Protein AF-A0A645G347-F1 (afdb_monomer_lite)

Foldseek 3Di:
DPPLLVVLLVVADPVCSVLVVVLLVLLCVVPVVCSVVQSVLVVVCPVVADPVLLSVLSVVCVVVVNNGSVSSVVSSVVSVVVVVPPPDPPDPDDPPPDVVVVPDPDDDDDPVVCVPVPDDPDD

pLDDT: mean 81.13, std 12.94, range [43.34, 95.81]

Sequence (123 aa):
MDKLEGQILEGLDSIVTDQWKAYLRKIREHKPRYYRDHLTMLRQLTLELPFPTLEEAMHYCADRELYSINDLKSAAEYIGQQATVVQPPLLEIQPISNPTIVNLNTQKRKLSDYQYLGGDTHE

Structure (mmCIF, N/CA/C/O backbone):
data_AF-A0A645G347-F1
#
_entry.id   AF-A0A645G347-F1
#
loop_
_atom_site.group_PDB
_atom_site.id
_atom_site.type_symbol
_atom_site.label_atom_id
_atom_site.label_alt_id
_atom_site.label_comp_id
_atom_site.label_asym_id
_atom_site.label_entity_id
_atom_site.label_seq_id
_atom_site.pdbx_PDB_ins_code
_atom_site.Cartn_x
_atom_site.Cartn_y
_atom_site.Cartn_z
_atom_site.occupancy
_atom_site.B_iso_or_equiv
_atom_site.auth_seq_id
_atom_site.auth_comp_id
_atom_site.auth_asym_id
_atom_site.auth_atom_id
_atom_site.pdbx_PDB_model_num
ATOM 1 N N . MET A 1 1 ? 18.393 -5.283 -14.667 1.00 53.88 1 MET A N 1
ATOM 2 C CA . MET A 1 1 ? 17.975 -5.328 -13.253 1.00 53.88 1 MET A CA 1
ATOM 3 C C . MET A 1 1 ? 18.392 -4.016 -12.615 1.00 53.88 1 MET A C 1
ATOM 5 O O . MET A 1 1 ? 19.577 -3.696 -12.668 1.00 53.88 1 MET A O 1
ATOM 9 N N . ASP A 1 2 ? 17.445 -3.216 -12.129 1.00 67.50 2 ASP A N 1
ATOM 10 C CA . ASP A 1 2 ? 17.763 -1.977 -11.412 1.00 67.50 2 ASP A CA 1
ATOM 11 C C . ASP A 1 2 ? 18.493 -2.335 -10.111 1.00 67.50 2 ASP A C 1
ATOM 13 O O . ASP A 1 2 ? 17.991 -3.120 -9.313 1.00 67.50 2 ASP A O 1
ATOM 17 N N . LYS A 1 3 ? 19.693 -1.780 -9.887 1.00 75.06 3 LYS A N 1
ATOM 18 C CA . LYS A 1 3 ? 20.516 -2.100 -8.700 1.00 75.06 3 LYS A CA 1
ATOM 19 C C . LYS A 1 3 ? 19.781 -1.837 -7.376 1.00 75.06 3 LYS A C 1
ATOM 21 O O . LYS A 1 3 ? 20.038 -2.516 -6.393 1.00 75.06 3 LYS A O 1
ATOM 26 N N . LEU A 1 4 ? 18.865 -0.866 -7.374 1.00 73.25 4 LEU A N 1
ATOM 27 C CA . LEU A 1 4 ? 18.035 -0.500 -6.223 1.00 73.25 4 LEU A CA 1
ATOM 28 C C . LEU A 1 4 ? 17.008 -1.579 -5.867 1.00 73.25 4 LEU A C 1
ATOM 30 O O . LEU A 1 4 ? 16.784 -1.835 -4.693 1.00 73.25 4 LEU A O 1
ATOM 34 N N . GLU A 1 5 ? 16.412 -2.224 -6.869 1.00 76.56 5 GLU A N 1
ATOM 35 C CA . GLU A 1 5 ? 15.437 -3.297 -6.657 1.00 76.56 5 GLU A CA 1
ATOM 36 C C . GLU A 1 5 ? 16.103 -4.499 -5.978 1.00 76.56 5 GLU A C 1
ATOM 38 O O . GLU A 1 5 ? 15.573 -5.028 -5.009 1.00 76.56 5 GLU A O 1
ATOM 43 N N . GLY A 1 6 ? 17.317 -4.856 -6.415 1.00 73.94 6 GLY A N 1
ATOM 44 C CA . GLY A 1 6 ? 18.107 -5.917 -5.785 1.00 73.94 6 GLY A CA 1
ATOM 45 C C . GLY A 1 6 ? 18.429 -5.634 -4.316 1.00 73.94 6 GLY A C 1
ATOM 46 O O . GLY A 1 6 ? 18.236 -6.506 -3.482 1.00 73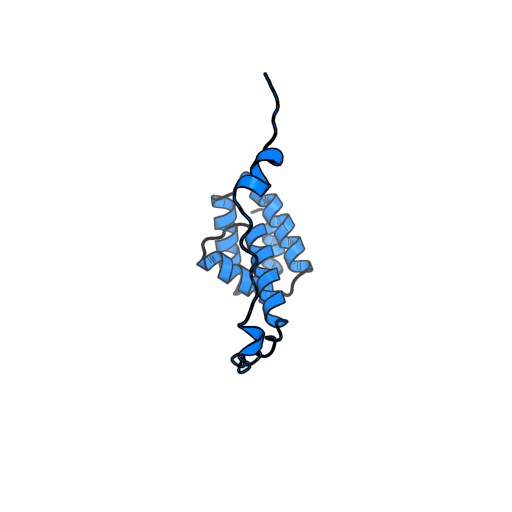.94 6 GLY A O 1
ATOM 47 N N . GLN A 1 7 ? 18.828 -4.403 -3.982 1.00 75.94 7 GLN A N 1
ATOM 48 C CA . GLN A 1 7 ? 19.137 -4.014 -2.597 1.00 75.94 7 GLN A CA 1
ATOM 49 C C . GLN A 1 7 ? 17.917 -4.064 -1.673 1.00 75.94 7 GLN A C 1
ATOM 51 O O . GLN A 1 7 ? 18.043 -4.429 -0.508 1.00 75.94 7 GLN A O 1
ATOM 56 N N . ILE A 1 8 ? 16.741 -3.683 -2.179 1.00 77.44 8 ILE A N 1
ATOM 57 C CA . ILE A 1 8 ? 15.495 -3.746 -1.406 1.00 77.44 8 ILE A CA 1
ATOM 58 C C . ILE A 1 8 ? 15.097 -5.210 -1.194 1.00 77.44 8 ILE A C 1
ATOM 60 O O . ILE A 1 8 ? 14.760 -5.593 -0.081 1.00 77.44 8 ILE A O 1
ATOM 64 N N . LEU A 1 9 ? 15.187 -6.035 -2.241 1.00 76.69 9 LEU A N 1
ATOM 65 C CA . LEU A 1 9 ? 14.844 -7.456 -2.182 1.00 76.69 9 LEU A CA 1
ATOM 66 C C . LEU A 1 9 ? 15.808 -8.283 -1.324 1.00 76.69 9 LEU A C 1
ATOM 68 O O . LEU A 1 9 ? 15.354 -9.223 -0.688 1.00 76.69 9 LEU A O 1
ATOM 72 N N . GLU A 1 10 ? 17.097 -7.939 -1.262 1.00 75.31 10 GLU A N 1
ATOM 73 C CA . GLU A 1 10 ? 18.064 -8.569 -0.344 1.00 75.31 10 GLU A CA 1
ATOM 74 C C . GLU A 1 10 ? 17.766 -8.265 1.131 1.00 75.31 10 GLU A C 1
ATOM 76 O O . GLU A 1 10 ? 18.106 -9.060 2.003 1.00 75.31 10 GLU A O 1
ATOM 81 N N . GLY A 1 11 ? 17.125 -7.127 1.417 1.00 69.31 11 GLY A N 1
ATOM 82 C CA . GLY A 1 11 ? 16.668 -6.780 2.763 1.00 69.31 11 GLY A CA 1
ATOM 83 C C . GLY A 1 11 ? 15.365 -7.469 3.181 1.00 69.31 11 GLY A C 1
ATOM 84 O O . GLY A 1 11 ? 15.001 -7.395 4.352 1.00 69.31 11 GLY A O 1
ATOM 85 N N . LEU A 1 12 ? 14.657 -8.117 2.249 1.00 67.44 12 LEU A N 1
ATOM 86 C CA . LEU A 1 12 ? 13.384 -8.800 2.485 1.00 67.44 12 LEU A CA 1
ATOM 87 C C . LEU A 1 12 ? 13.636 -10.321 2.544 1.00 67.44 12 LEU A C 1
ATOM 89 O O . LEU A 1 12 ? 14.331 -10.867 1.690 1.00 67.44 12 LEU A O 1
ATOM 93 N N . ASP A 1 13 ? 13.078 -11.011 3.542 1.00 67.12 13 ASP A N 1
ATOM 94 C CA . ASP A 1 13 ? 13.328 -12.443 3.774 1.00 67.12 13 ASP A CA 1
ATOM 95 C C . ASP A 1 13 ? 12.963 -13.322 2.552 1.00 67.12 13 ASP A C 1
ATOM 97 O O . ASP A 1 13 ? 12.025 -13.017 1.806 1.00 67.12 13 ASP A O 1
ATOM 101 N N . SER A 1 14 ? 13.706 -14.417 2.341 1.00 58.72 14 SER A N 1
ATOM 102 C CA . SER A 1 14 ? 13.808 -15.132 1.048 1.00 58.72 14 SER A CA 1
ATOM 103 C C . SER A 1 14 ? 12.488 -15.690 0.489 1.00 58.72 14 SER A C 1
ATOM 105 O O . SER A 1 14 ? 12.340 -15.843 -0.724 1.00 58.72 14 SER A O 1
ATOM 107 N N . ILE A 1 15 ? 11.521 -15.987 1.363 1.00 59.47 15 ILE A N 1
ATOM 108 C CA . ILE A 1 15 ? 10.209 -16.549 1.000 1.00 59.47 15 ILE A CA 1
ATOM 109 C C . ILE A 1 15 ? 9.263 -15.446 0.502 1.00 59.47 15 ILE A C 1
ATOM 111 O O . ILE A 1 15 ? 8.492 -15.653 -0.436 1.00 59.47 15 ILE A O 1
ATOM 115 N N . VAL A 1 16 ? 9.356 -14.250 1.082 1.00 69.56 16 VAL A N 1
ATOM 116 C CA . VAL A 1 16 ? 8.498 -13.101 0.746 1.00 69.56 16 VAL A CA 1
ATOM 117 C C . VAL A 1 16 ? 9.015 -12.392 -0.512 1.00 69.56 16 VAL A C 1
ATOM 119 O O . VAL A 1 16 ? 8.277 -11.687 -1.206 1.00 69.56 16 VAL A O 1
ATOM 122 N N . THR A 1 17 ? 10.282 -12.620 -0.870 1.00 78.1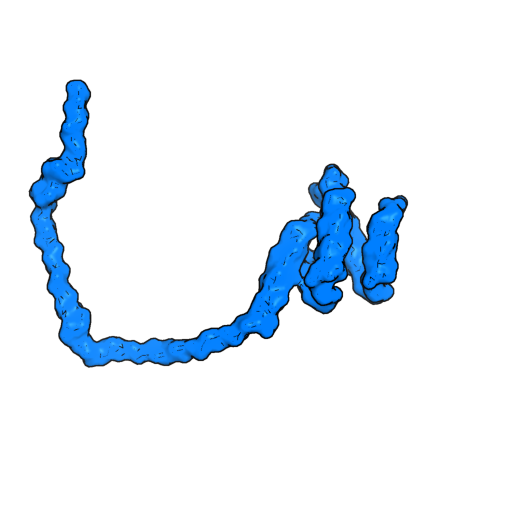9 17 THR A N 1
ATOM 123 C CA . THR A 1 17 ? 10.944 -11.983 -2.012 1.00 78.19 17 THR A CA 1
ATOM 124 C C . THR A 1 17 ? 10.202 -12.205 -3.335 1.00 78.19 17 THR A C 1
ATOM 126 O O . THR A 1 17 ? 10.158 -11.300 -4.169 1.00 78.19 17 THR A O 1
ATOM 129 N N . ASP A 1 18 ? 9.597 -13.373 -3.558 1.00 85.12 18 ASP A N 1
ATOM 130 C CA . ASP A 1 18 ? 8.923 -13.666 -4.830 1.00 85.12 18 ASP A CA 1
ATOM 131 C C . ASP A 1 18 ? 7.578 -12.948 -4.978 1.00 85.12 18 ASP A C 1
ATOM 133 O O . ASP A 1 18 ? 7.241 -12.483 -6.073 1.00 85.12 18 ASP A O 1
ATOM 137 N N . GLN A 1 19 ? 6.849 -12.764 -3.878 1.00 88.88 19 GLN A N 1
ATOM 138 C CA . GLN A 1 19 ? 5.622 -11.969 -3.868 1.00 88.88 19 GLN A CA 1
ATOM 139 C C . GLN A 1 19 ? 5.936 -10.485 -4.075 1.00 88.88 19 GLN A C 1
ATOM 141 O O . GLN A 1 19 ? 5.315 -9.837 -4.920 1.00 88.88 19 GLN A O 1
ATOM 146 N N . TRP A 1 20 ? 6.980 -9.971 -3.416 1.00 89.75 20 TRP A N 1
ATOM 147 C CA . TRP A 1 20 ? 7.466 -8.607 -3.633 1.00 89.75 20 TRP A CA 1
ATOM 148 C C . TRP A 1 20 ? 7.922 -8.367 -5.072 1.00 89.75 20 TRP A C 1
ATOM 150 O O . TRP A 1 20 ? 7.546 -7.360 -5.669 1.00 89.75 20 TRP A O 1
ATOM 160 N N . LYS A 1 21 ? 8.666 -9.301 -5.678 1.00 91.00 21 LYS A N 1
ATOM 161 C CA . LYS A 1 21 ? 9.029 -9.222 -7.106 1.00 91.00 21 LYS A CA 1
ATOM 162 C C . LYS A 1 21 ? 7.791 -9.179 -7.998 1.00 91.00 21 LYS A C 1
ATOM 164 O O . LYS A 1 21 ? 7.744 -8.401 -8.951 1.00 91.00 21 LYS A O 1
ATOM 169 N N . ALA A 1 22 ? 6.789 -10.015 -7.718 1.00 92.12 22 ALA A N 1
ATOM 170 C CA . ALA A 1 22 ? 5.554 -10.031 -8.494 1.00 92.12 22 ALA A CA 1
ATOM 171 C C . ALA A 1 22 ? 4.789 -8.705 -8.369 1.00 92.12 22 ALA A C 1
ATOM 173 O O . ALA A 1 22 ? 4.350 -8.166 -9.389 1.00 92.12 22 ALA A O 1
ATOM 174 N N . TYR A 1 23 ? 4.702 -8.157 -7.158 1.00 93.12 23 TYR A N 1
ATOM 175 C CA . TYR A 1 23 ? 4.079 -6.869 -6.876 1.00 93.12 23 TYR A CA 1
ATOM 176 C C . TYR A 1 23 ? 4.819 -5.713 -7.566 1.00 93.12 23 TYR A C 1
ATOM 178 O O . TYR A 1 23 ? 4.216 -4.941 -8.311 1.00 93.12 23 TYR A O 1
ATOM 186 N N . LEU A 1 24 ? 6.146 -5.638 -7.432 1.00 92.50 24 LEU A N 1
ATOM 187 C CA . LEU A 1 24 ? 6.972 -4.618 -8.088 1.00 92.50 24 LEU A CA 1
ATOM 188 C C . LEU A 1 24 ? 6.887 -4.689 -9.616 1.00 92.50 24 LEU A C 1
ATOM 190 O O . LEU A 1 24 ? 6.787 -3.655 -10.281 1.00 92.50 24 LEU A O 1
ATOM 194 N N . ARG A 1 25 ? 6.838 -5.895 -10.189 1.00 93.62 25 ARG A N 1
ATOM 195 C CA . ARG A 1 25 ? 6.588 -6.085 -11.623 1.00 93.62 25 ARG A CA 1
ATOM 196 C C . ARG A 1 25 ? 5.240 -5.493 -12.042 1.00 93.62 25 ARG A C 1
ATOM 198 O O . ARG A 1 25 ? 5.194 -4.802 -13.057 1.00 93.62 25 ARG A O 1
ATOM 205 N N . LYS A 1 26 ? 4.177 -5.678 -11.253 1.00 95.12 26 LYS A N 1
ATOM 206 C CA . LYS A 1 26 ? 2.873 -5.051 -11.522 1.00 95.12 26 LYS A CA 1
ATOM 207 C C . LYS A 1 26 ? 2.937 -3.527 -11.458 1.00 95.12 26 LYS A C 1
ATOM 209 O O . LYS A 1 26 ? 2.426 -2.863 -12.357 1.00 95.12 26 LYS A O 1
ATOM 214 N N . ILE A 1 27 ? 3.650 -2.954 -10.488 1.00 93.31 27 ILE A N 1
ATOM 215 C CA . ILE A 1 27 ? 3.875 -1.497 -10.445 1.00 93.31 27 ILE A CA 1
ATOM 216 C C . ILE A 1 27 ? 4.609 -1.025 -11.705 1.00 93.31 27 ILE A C 1
ATOM 218 O O . ILE A 1 27 ? 4.237 -0.011 -12.296 1.00 93.31 27 ILE A O 1
ATOM 222 N N . ARG A 1 28 ? 5.632 -1.761 -12.149 1.00 93.94 28 ARG A N 1
ATOM 223 C CA . ARG A 1 28 ? 6.391 -1.433 -13.361 1.00 93.94 28 ARG A CA 1
ATOM 224 C C . ARG A 1 28 ? 5.530 -1.490 -14.624 1.00 93.94 28 ARG A C 1
ATOM 226 O O . ARG A 1 28 ? 5.709 -0.645 -15.496 1.00 93.94 28 ARG A O 1
ATOM 233 N N . GLU A 1 29 ? 4.616 -2.453 -14.716 1.00 93.81 29 GLU A N 1
ATOM 234 C CA . GLU A 1 29 ? 3.654 -2.579 -15.819 1.00 93.81 29 GLU A CA 1
ATOM 235 C C . GLU A 1 29 ? 2.655 -1.409 -15.833 1.00 93.81 29 GLU A C 1
ATOM 237 O O . GLU A 1 29 ? 2.448 -0.791 -16.876 1.00 93.81 29 GLU A O 1
ATOM 242 N N . HIS A 1 30 ? 2.079 -1.055 -14.679 1.00 92.00 30 HIS A N 1
ATOM 243 C CA . HIS A 1 30 ? 1.050 -0.011 -14.579 1.00 92.00 30 HIS A CA 1
ATOM 244 C C . HIS A 1 30 ? 1.612 1.419 -14.622 1.00 92.00 30 HIS A C 1
ATOM 246 O O . HIS A 1 30 ? 0.987 2.325 -15.177 1.00 92.00 30 HIS A O 1
ATOM 252 N N . LYS A 1 31 ? 2.771 1.658 -13.997 1.00 89.44 31 LYS A N 1
ATOM 253 C CA . LYS A 1 31 ? 3.365 2.992 -13.802 1.00 89.44 31 LYS A CA 1
ATOM 254 C C . LYS A 1 31 ? 4.868 2.997 -14.135 1.00 89.44 31 LYS A C 1
ATOM 256 O O . LYS A 1 31 ? 5.682 3.405 -13.302 1.00 89.44 31 LYS A O 1
ATOM 261 N N . PRO A 1 32 ? 5.275 2.631 -15.368 1.00 90.56 32 PRO A N 1
ATOM 262 C CA . PRO A 1 32 ? 6.688 2.482 -15.734 1.00 90.56 32 PRO A CA 1
ATOM 263 C C . PRO A 1 32 ? 7.491 3.774 -15.556 1.00 90.56 32 PRO A C 1
ATOM 265 O O . PRO A 1 32 ? 8.630 3.740 -15.093 1.00 90.56 32 PRO A O 1
ATOM 268 N N . ARG A 1 33 ? 6.883 4.928 -15.873 1.00 92.50 33 ARG A N 1
ATOM 269 C CA . ARG A 1 33 ? 7.518 6.250 -15.748 1.00 92.50 33 ARG A CA 1
ATOM 270 C C . ARG A 1 33 ? 7.928 6.576 -14.309 1.00 92.50 33 ARG A C 1
ATOM 272 O O . ARG A 1 33 ? 8.948 7.224 -14.116 1.00 92.50 33 ARG A O 1
ATOM 279 N N . TYR A 1 34 ? 7.149 6.125 -13.329 1.00 91.94 34 TYR A N 1
ATOM 280 C CA . TYR A 1 34 ? 7.330 6.452 -11.913 1.00 91.94 34 TYR A CA 1
ATOM 281 C C . TYR A 1 34 ? 7.979 5.313 -11.123 1.00 91.94 34 TYR A C 1
ATOM 283 O O . TYR A 1 34 ? 8.127 5.408 -9.910 1.00 91.94 34 TYR A O 1
ATOM 291 N N . TYR A 1 35 ?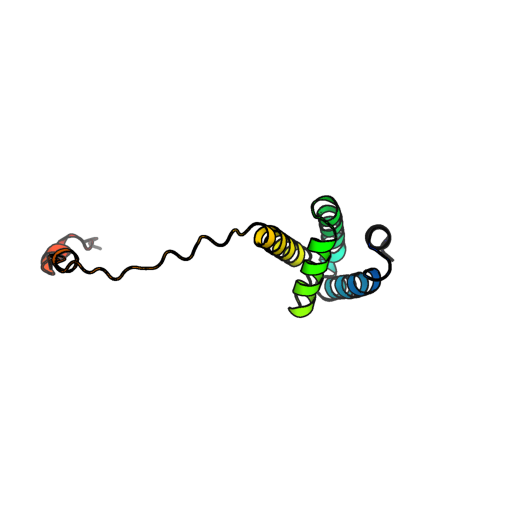 8.384 4.225 -11.786 1.00 92.19 35 TYR A N 1
ATOM 292 C CA . TYR A 1 35 ? 8.876 3.024 -11.110 1.00 92.19 35 TYR A CA 1
ATOM 293 C C . TYR A 1 35 ? 10.083 3.302 -10.198 1.00 92.19 35 TYR A C 1
ATOM 295 O O . TYR A 1 35 ? 10.140 2.806 -9.078 1.00 92.19 35 TYR A O 1
ATOM 303 N N . ARG A 1 36 ? 11.021 4.159 -10.624 1.00 90.19 36 ARG A N 1
ATOM 304 C CA . ARG A 1 36 ? 12.185 4.538 -9.798 1.00 90.19 36 ARG A CA 1
ATOM 305 C C . ARG A 1 36 ? 11.802 5.355 -8.562 1.00 90.19 36 ARG A C 1
ATOM 307 O O . ARG A 1 36 ? 12.403 5.164 -7.505 1.00 90.19 36 ARG A O 1
ATOM 314 N N . ASP A 1 37 ? 10.803 6.223 -8.685 1.00 91.88 37 ASP A N 1
ATOM 315 C CA . ASP A 1 37 ? 10.293 7.015 -7.563 1.00 91.88 37 ASP A CA 1
ATOM 316 C C . ASP A 1 37 ? 9.582 6.094 -6.570 1.00 91.88 37 ASP A C 1
ATOM 318 O O . ASP A 1 37 ? 9.855 6.145 -5.374 1.00 91.88 37 ASP A O 1
ATOM 322 N N . HIS A 1 38 ? 8.778 5.157 -7.079 1.00 91.94 38 HIS A N 1
ATOM 323 C CA . HIS A 1 38 ? 8.164 4.097 -6.285 1.00 91.94 38 HIS A CA 1
ATOM 324 C C . HIS A 1 38 ? 9.212 3.260 -5.530 1.00 91.94 38 HIS A C 1
ATOM 326 O O . HIS A 1 38 ? 9.060 3.053 -4.330 1.00 91.94 38 HIS A O 1
ATOM 332 N N . LEU A 1 39 ? 10.314 2.846 -6.166 1.00 91.31 39 LEU A N 1
ATOM 333 C CA . LEU A 1 39 ? 11.400 2.136 -5.468 1.00 91.31 39 LEU A CA 1
ATOM 334 C C . LEU A 1 39 ? 12.052 2.992 -4.370 1.00 91.31 39 LEU A C 1
ATOM 336 O O . LEU A 1 39 ? 12.379 2.483 -3.299 1.00 91.31 39 LEU A O 1
ATOM 340 N N . THR A 1 40 ? 12.224 4.292 -4.616 1.00 91.81 40 THR A N 1
ATOM 341 C CA . THR A 1 40 ? 12.775 5.224 -3.619 1.00 91.81 40 THR A CA 1
ATOM 342 C C . THR A 1 40 ? 11.847 5.357 -2.414 1.00 91.81 40 THR A C 1
ATOM 344 O O . THR A 1 40 ? 12.307 5.277 -1.277 1.00 91.81 40 THR A O 1
ATOM 347 N N . MET A 1 41 ? 10.543 5.489 -2.657 1.00 92.69 41 MET A N 1
ATOM 348 C CA . MET A 1 41 ? 9.525 5.531 -1.606 1.00 92.69 41 MET A CA 1
ATOM 349 C C . MET A 1 41 ? 9.455 4.213 -0.832 1.00 92.69 41 MET A C 1
ATOM 351 O O . MET A 1 41 ? 9.389 4.228 0.392 1.00 92.69 41 MET A O 1
ATOM 355 N N . LEU A 1 42 ? 9.528 3.070 -1.520 1.00 91.75 42 LEU A N 1
ATOM 356 C CA . LEU A 1 42 ? 9.504 1.759 -0.872 1.00 91.75 42 LEU A CA 1
ATOM 357 C C . LEU A 1 42 ? 10.701 1.588 0.064 1.00 91.75 42 LEU A C 1
ATOM 359 O O . LEU A 1 42 ? 10.539 1.137 1.193 1.00 91.75 42 LEU A O 1
ATOM 363 N N . ARG A 1 43 ? 11.890 2.020 -0.366 1.00 90.62 43 ARG A N 1
ATOM 364 C CA . ARG A 1 43 ? 13.081 2.017 0.488 1.00 90.62 43 ARG A CA 1
ATOM 365 C C . ARG A 1 43 ? 12.886 2.858 1.751 1.00 90.62 43 ARG A C 1
ATOM 367 O O . ARG A 1 43 ? 13.333 2.452 2.818 1.00 90.62 43 ARG A O 1
ATOM 374 N N . GLN A 1 44 ? 12.240 4.017 1.650 1.00 91.50 44 GLN A N 1
ATOM 375 C CA . GLN A 1 44 ? 11.927 4.828 2.829 1.00 91.50 44 GLN A CA 1
ATOM 376 C C . GLN A 1 44 ? 10.946 4.098 3.755 1.00 91.50 44 GLN A C 1
ATOM 378 O O . GLN A 1 44 ? 11.212 3.988 4.947 1.00 91.50 44 GLN A O 1
ATOM 383 N N . LEU A 1 45 ? 9.891 3.492 3.204 1.00 90.94 45 LEU A N 1
ATOM 384 C CA . LEU A 1 45 ? 8.917 2.726 3.989 1.00 90.94 45 LEU A CA 1
ATOM 385 C C . LEU A 1 45 ? 9.548 1.558 4.749 1.00 90.94 45 LEU A C 1
ATOM 387 O O . LEU A 1 45 ? 9.207 1.344 5.907 1.00 90.94 45 LEU A O 1
ATOM 391 N N . THR A 1 46 ? 10.504 0.845 4.144 1.00 89.81 46 THR A N 1
ATOM 392 C CA . THR A 1 46 ? 11.221 -0.251 4.826 1.00 89.81 46 THR A CA 1
ATOM 393 C C . THR A 1 46 ? 12.073 0.212 6.012 1.00 89.81 46 THR A C 1
ATOM 395 O O . THR A 1 46 ? 12.449 -0.610 6.840 1.00 89.81 46 THR A O 1
ATOM 398 N N . LEU A 1 47 ? 12.397 1.508 6.098 1.00 89.50 47 LEU A N 1
ATOM 399 C CA . LEU A 1 47 ? 13.118 2.095 7.233 1.00 89.50 47 LEU A CA 1
ATOM 400 C C . LEU A 1 47 ? 12.167 2.642 8.307 1.00 89.50 47 LEU A C 1
ATOM 402 O O . LEU A 1 47 ? 12.538 2.697 9.475 1.00 89.50 47 LEU A O 1
ATOM 406 N N . GLU A 1 48 ? 10.971 3.076 7.908 1.00 89.94 48 GLU A N 1
ATOM 407 C CA . GLU A 1 48 ? 9.985 3.710 8.790 1.00 89.94 48 GLU A CA 1
ATOM 408 C C . GLU A 1 48 ? 9.070 2.698 9.489 1.00 89.94 48 GLU A C 1
ATOM 410 O O . GLU A 1 48 ? 8.647 2.932 10.621 1.00 89.94 48 GLU A O 1
ATOM 415 N N . LEU A 1 49 ? 8.748 1.587 8.823 1.00 88.12 49 LEU A N 1
ATOM 416 C CA . LEU A 1 49 ? 7.730 0.640 9.270 1.00 88.12 49 LEU A CA 1
ATOM 417 C C . LEU A 1 49 ? 8.317 -0.751 9.523 1.00 88.12 49 LEU A C 1
ATOM 419 O O . LEU A 1 49 ? 9.222 -1.188 8.807 1.00 88.12 49 LEU A O 1
ATOM 423 N N . PRO A 1 50 ? 7.785 -1.489 10.513 1.00 88.50 50 PRO A N 1
ATOM 424 C CA . PRO A 1 50 ? 8.188 -2.865 10.738 1.00 88.50 50 PRO A CA 1
ATOM 425 C C . PRO A 1 50 ? 7.768 -3.741 9.550 1.00 88.50 50 PRO A C 1
ATOM 427 O O . PRO A 1 50 ? 6.651 -3.639 9.038 1.00 88.50 50 PRO A O 1
ATOM 430 N N . PHE A 1 51 ? 8.663 -4.649 9.157 1.00 86.50 51 PHE A N 1
ATOM 431 C CA . PHE A 1 51 ? 8.457 -5.607 8.068 1.00 86.50 51 PHE A CA 1
ATOM 432 C C . PHE A 1 51 ? 7.086 -6.317 8.079 1.00 86.50 51 PHE A C 1
ATOM 434 O O . PHE A 1 51 ? 6.440 -6.295 7.034 1.00 86.50 51 PHE A O 1
ATOM 441 N N . PRO A 1 52 ? 6.585 -6.885 9.200 1.00 88.56 52 PRO A N 1
ATOM 442 C CA . PRO A 1 52 ? 5.300 -7.594 9.192 1.00 88.56 52 PRO A CA 1
ATOM 443 C C . PRO A 1 52 ? 4.116 -6.703 8.790 1.00 88.56 52 PRO A C 1
ATOM 445 O O . PRO A 1 52 ? 3.246 -7.136 8.044 1.00 88.56 52 PRO A O 1
ATOM 448 N N . THR A 1 53 ? 4.101 -5.435 9.212 1.00 90.31 53 THR A N 1
ATOM 449 C CA . THR A 1 53 ? 3.058 -4.479 8.804 1.00 90.31 53 THR A CA 1
ATOM 450 C C . THR A 1 53 ? 3.146 -4.166 7.313 1.00 90.31 53 THR A C 1
ATOM 452 O O . THR A 1 53 ? 2.125 -4.013 6.647 1.00 90.31 53 THR A O 1
ATOM 455 N N . LEU A 1 54 ? 4.363 -4.078 6.772 1.00 91.75 54 LEU A N 1
ATOM 456 C CA . LEU A 1 54 ? 4.583 -3.810 5.354 1.00 91.75 54 LEU A CA 1
ATOM 457 C C . LEU A 1 54 ? 4.195 -5.010 4.475 1.00 91.75 54 LEU A C 1
ATOM 459 O O . LEU A 1 54 ? 3.649 -4.822 3.389 1.00 91.75 54 LEU A O 1
ATOM 463 N N . GLU A 1 55 ? 4.458 -6.228 4.943 1.00 91.56 55 GLU A N 1
ATOM 464 C CA . GLU A 1 55 ? 4.049 -7.475 4.291 1.00 91.56 55 GLU A CA 1
ATOM 465 C C . GLU A 1 55 ? 2.522 -7.613 4.260 1.00 91.56 55 GLU A C 1
ATOM 467 O O . GLU A 1 55 ? 1.945 -7.819 3.192 1.00 91.56 55 GLU A O 1
ATOM 472 N N . GLU A 1 56 ? 1.852 -7.403 5.396 1.00 92.62 56 GLU A N 1
ATOM 473 C CA . GLU A 1 56 ? 0.387 -7.420 5.473 1.00 92.62 56 GLU A CA 1
ATOM 474 C C . GLU A 1 56 ? -0.237 -6.349 4.563 1.00 92.62 56 GLU A C 1
ATOM 476 O O . GLU A 1 56 ? -1.190 -6.619 3.828 1.00 92.62 56 GLU A O 1
ATOM 481 N N . ALA A 1 57 ? 0.348 -5.148 4.533 1.00 94.31 57 ALA A N 1
ATOM 482 C CA . ALA A 1 57 ? -0.076 -4.083 3.629 1.00 94.31 57 ALA A CA 1
ATOM 483 C C . ALA A 1 57 ? 0.109 -4.458 2.153 1.00 94.31 57 ALA A C 1
ATOM 485 O O . ALA A 1 57 ? -0.756 -4.160 1.330 1.00 94.31 57 ALA A O 1
ATOM 486 N N . MET A 1 58 ? 1.213 -5.124 1.806 1.00 94.88 58 MET A N 1
ATOM 487 C CA . MET A 1 58 ? 1.478 -5.579 0.440 1.00 94.88 58 MET A CA 1
ATOM 488 C C . MET A 1 58 ? 0.446 -6.613 -0.003 1.00 94.88 58 MET A C 1
ATOM 490 O O . MET A 1 58 ? -0.096 -6.482 -1.101 1.00 94.88 58 MET A O 1
ATOM 494 N N . HIS A 1 59 ? 0.101 -7.565 0.865 1.00 94.12 59 HIS A N 1
ATOM 495 C CA . HIS A 1 59 ? -0.979 -8.517 0.611 1.00 94.12 59 HIS A CA 1
ATOM 496 C C . HIS A 1 59 ? -2.328 -7.828 0.419 1.00 94.12 59 HIS A C 1
ATOM 498 O O . HIS A 1 59 ? -2.996 -8.055 -0.589 1.00 94.12 59 HIS A O 1
ATOM 504 N N . TYR A 1 60 ? -2.684 -6.914 1.322 1.00 94.94 60 TYR A N 1
ATOM 505 C CA . TYR A 1 60 ? -3.917 -6.136 1.224 1.00 94.94 60 TYR A CA 1
ATOM 506 C C . TYR A 1 60 ? -4.013 -5.354 -0.095 1.00 94.94 60 TYR A C 1
ATOM 508 O O . TYR A 1 60 ? -5.072 -5.298 -0.728 1.00 94.94 60 TYR A O 1
ATOM 516 N N . CYS A 1 61 ? -2.904 -4.752 -0.530 1.00 95.81 61 CYS A N 1
ATOM 517 C CA . CYS A 1 61 ? -2.828 -4.051 -1.805 1.00 95.81 61 CYS A CA 1
ATOM 518 C C . CYS A 1 61 ? -2.929 -5.012 -2.994 1.00 95.81 61 CYS A C 1
ATOM 520 O O . CYS A 1 61 ? -3.647 -4.714 -3.948 1.00 95.81 61 CYS A O 1
ATOM 522 N N . ALA A 1 62 ? -2.253 -6.161 -2.943 1.00 94.12 62 ALA A N 1
ATOM 523 C CA . ALA A 1 62 ? -2.292 -7.163 -4.002 1.00 94.12 62 ALA A CA 1
ATOM 524 C C . ALA A 1 62 ? -3.705 -7.732 -4.210 1.00 94.12 62 ALA A C 1
ATOM 526 O O . ALA A 1 62 ? -4.152 -7.807 -5.355 1.00 94.12 62 ALA A O 1
ATOM 527 N N . ASP A 1 63 ? -4.426 -8.038 -3.128 1.00 94.94 63 ASP A N 1
ATOM 528 C CA . ASP A 1 63 ? -5.796 -8.575 -3.163 1.00 94.94 63 ASP A CA 1
ATOM 529 C C . ASP A 1 63 ? -6.812 -7.592 -3.765 1.00 94.94 63 ASP A C 1
ATOM 531 O O . ASP A 1 63 ? -7.855 -7.993 -4.281 1.00 94.94 63 ASP A O 1
ATOM 535 N N . ARG A 1 64 ? -6.513 -6.291 -3.706 1.00 95.38 64 ARG A N 1
ATOM 536 C CA . ARG A 1 64 ? -7.357 -5.206 -4.234 1.00 95.38 64 ARG A CA 1
ATOM 537 C C . ARG A 1 64 ? -6.840 -4.615 -5.544 1.00 95.38 64 ARG A C 1
ATOM 539 O O . ARG A 1 64 ? -7.351 -3.585 -5.978 1.00 95.38 64 ARG A O 1
ATOM 546 N N . GLU A 1 65 ? -5.822 -5.233 -6.140 1.00 94.19 65 GLU A N 1
ATOM 547 C CA . GLU A 1 65 ? -5.168 -4.771 -7.371 1.00 94.19 65 GLU A CA 1
ATOM 548 C C . GLU A 1 65 ? -4.628 -3.323 -7.276 1.00 94.19 65 GLU A C 1
ATOM 550 O O . GLU A 1 65 ? -4.558 -2.582 -8.261 1.00 94.19 65 GLU A O 1
ATOM 555 N N . LEU A 1 66 ? -4.216 -2.906 -6.075 1.00 94.81 66 LEU A N 1
ATOM 556 C CA . LEU A 1 66 ? -3.642 -1.589 -5.801 1.00 94.81 66 LEU A CA 1
ATOM 557 C C . LEU A 1 66 ? -2.127 -1.629 -6.017 1.00 94.81 66 LEU A C 1
ATOM 559 O O . LEU A 1 66 ? -1.366 -1.940 -5.110 1.00 94.81 66 LEU A O 1
ATOM 563 N N . TYR A 1 67 ? -1.670 -1.310 -7.227 1.00 94.12 67 TYR A N 1
ATOM 564 C CA . TYR A 1 67 ? -0.248 -1.370 -7.595 1.00 94.12 67 TYR A CA 1
ATOM 565 C C . TYR A 1 67 ? 0.428 0.009 -7.558 1.00 94.12 67 TYR A C 1
ATOM 567 O O . TYR A 1 67 ? 0.874 0.546 -8.578 1.00 94.12 67 TYR A O 1
ATOM 575 N N . SER A 1 68 ? 0.513 0.591 -6.360 1.00 94.25 68 SER A N 1
ATOM 576 C CA . SER A 1 68 ? 1.206 1.857 -6.087 1.00 94.25 68 SER A CA 1
ATOM 577 C C . SER A 1 68 ? 1.836 1.839 -4.698 1.00 94.25 68 SER A C 1
ATOM 579 O O . SER A 1 68 ? 1.238 1.376 -3.731 1.00 94.25 68 SER A O 1
ATOM 581 N N . ILE A 1 69 ? 3.034 2.410 -4.567 1.00 94.31 69 ILE A N 1
ATOM 582 C CA . ILE A 1 69 ? 3.701 2.522 -3.259 1.00 94.31 69 ILE A CA 1
ATOM 583 C C . ILE A 1 69 ? 3.008 3.535 -2.336 1.00 94.31 69 ILE A C 1
ATOM 585 O O . ILE A 1 69 ? 3.062 3.383 -1.120 1.00 94.31 69 ILE A O 1
ATOM 589 N N . ASN A 1 70 ? 2.292 4.521 -2.886 1.00 94.44 70 ASN A N 1
ATOM 590 C CA . ASN A 1 70 ? 1.451 5.395 -2.064 1.00 94.44 70 ASN A CA 1
ATOM 591 C C . ASN A 1 70 ? 0.295 4.618 -1.424 1.00 94.44 70 ASN A C 1
ATOM 593 O O . ASN A 1 70 ? 0.026 4.809 -0.244 1.00 94.44 70 ASN A O 1
ATOM 597 N N . ASP A 1 71 ? -0.344 3.723 -2.182 1.00 95.31 71 ASP A N 1
ATOM 598 C CA . ASP A 1 71 ? -1.444 2.906 -1.663 1.00 95.31 71 ASP A CA 1
ATOM 599 C C . ASP A 1 71 ? -0.924 1.935 -0.597 1.00 95.31 71 ASP A C 1
ATOM 601 O O . ASP A 1 71 ? -1.538 1.795 0.458 1.00 95.31 71 ASP A O 1
ATOM 605 N N . LEU A 1 72 ? 0.262 1.354 -0.824 1.00 95.38 72 LEU A N 1
ATOM 606 C CA . LEU A 1 72 ? 0.969 0.534 0.162 1.00 95.38 72 LEU A CA 1
ATOM 607 C C . LEU A 1 72 ? 1.246 1.306 1.458 1.00 95.38 72 LEU A C 1
ATOM 609 O O . LEU A 1 72 ? 1.003 0.782 2.542 1.00 95.38 72 LEU A O 1
ATOM 613 N N . LYS A 1 73 ? 1.728 2.552 1.358 1.00 95.19 73 LYS A N 1
ATOM 614 C CA . LYS A 1 73 ? 1.955 3.420 2.521 1.00 95.19 73 LYS A CA 1
ATOM 615 C C . LYS A 1 73 ? 0.665 3.628 3.311 1.00 95.19 73 LYS A C 1
ATOM 617 O O . LYS A 1 73 ? 0.649 3.391 4.514 1.00 95.19 73 LYS A O 1
ATOM 622 N N . SER A 1 74 ? -0.414 4.026 2.638 1.00 94.69 74 SER A N 1
ATOM 623 C CA . SER A 1 74 ? -1.707 4.252 3.291 1.00 94.69 74 SER A CA 1
ATOM 624 C C . SER A 1 74 ? -2.278 2.976 3.916 1.00 94.69 74 SER A C 1
ATOM 626 O O . SER A 1 74 ? -2.828 3.027 5.015 1.00 94.69 74 SER A O 1
ATOM 628 N N . ALA A 1 75 ? -2.119 1.824 3.259 1.00 95.12 75 ALA A N 1
ATOM 629 C CA . ALA A 1 75 ? -2.521 0.534 3.812 1.00 95.12 75 ALA A CA 1
ATOM 630 C C . ALA A 1 75 ? -1.709 0.178 5.067 1.00 95.12 75 ALA A C 1
ATOM 632 O O . ALA A 1 75 ? -2.287 -0.215 6.078 1.00 95.12 75 ALA A O 1
ATOM 633 N N . ALA A 1 76 ? -0.390 0.374 5.036 1.00 94.12 76 ALA A N 1
ATOM 634 C CA . ALA A 1 76 ? 0.477 0.087 6.172 1.00 94.12 76 ALA A CA 1
ATOM 635 C C . ALA A 1 76 ? 0.203 1.014 7.369 1.00 94.12 76 ALA A C 1
ATOM 637 O O . ALA A 1 76 ? 0.166 0.551 8.508 1.00 94.12 76 ALA A O 1
ATOM 638 N N . GLU A 1 77 ? -0.062 2.302 7.124 1.00 92.50 77 GLU A N 1
ATOM 639 C CA . GLU A 1 77 ? -0.502 3.248 8.159 1.00 92.50 77 GLU A CA 1
ATOM 640 C C . GLU A 1 77 ? -1.831 2.809 8.792 1.00 92.50 77 GLU A C 1
ATOM 642 O O . GLU A 1 77 ? -1.963 2.807 10.016 1.00 92.50 77 GLU A O 1
ATOM 647 N N . TYR A 1 78 ? -2.799 2.384 7.976 1.00 91.25 78 TYR A N 1
AT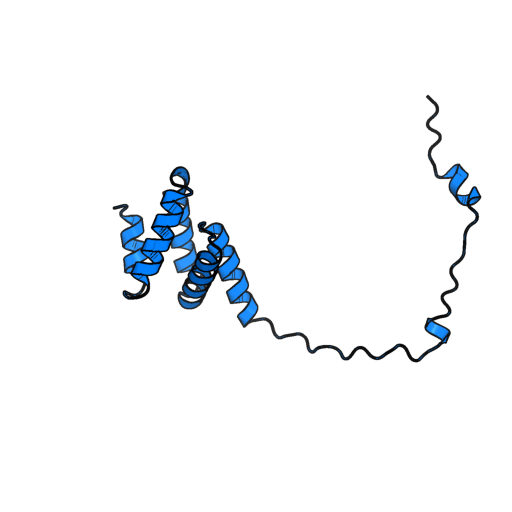OM 648 C CA . TYR A 1 78 ? -4.092 1.891 8.452 1.00 91.25 78 TYR A CA 1
ATOM 649 C C . TYR A 1 78 ? -3.961 0.615 9.300 1.00 91.25 78 TYR A C 1
ATOM 651 O O . TYR A 1 78 ? -4.567 0.518 10.370 1.00 91.25 78 TYR A O 1
ATOM 659 N N . ILE A 1 79 ? -3.146 -0.348 8.864 1.00 90.25 79 ILE A N 1
ATOM 660 C CA . ILE A 1 79 ? -2.885 -1.595 9.601 1.00 90.25 79 ILE A CA 1
ATOM 661 C C . ILE A 1 79 ? -2.165 -1.298 10.925 1.00 90.25 79 ILE A C 1
ATOM 663 O O . ILE A 1 79 ? -2.581 -1.780 11.980 1.00 90.25 79 ILE A O 1
ATOM 667 N N . GLY A 1 80 ? -1.145 -0.434 10.903 1.00 86.19 80 GLY A N 1
ATOM 668 C CA . GLY A 1 80 ? -0.441 -0.006 12.114 1.00 86.19 80 GLY A CA 1
ATOM 669 C C . GLY A 1 80 ? -1.352 0.713 13.117 1.00 86.19 80 GLY A C 1
ATOM 670 O O . GLY A 1 80 ? -1.225 0.522 14.327 1.00 86.19 80 GLY A O 1
ATOM 671 N N . GLN A 1 81 ? -2.322 1.495 12.632 1.00 82.50 81 GLN A N 1
ATOM 672 C CA . GLN A 1 81 ? -3.323 2.139 13.484 1.00 82.50 81 GLN A CA 1
ATOM 673 C C . GLN A 1 81 ? -4.309 1.135 14.087 1.00 82.50 81 GLN A C 1
ATOM 675 O O . GLN A 1 81 ? -4.617 1.257 15.271 1.00 82.50 81 GLN A O 1
ATOM 680 N N . GLN A 1 82 ? -4.768 0.128 13.332 1.00 66.75 82 GLN A N 1
ATOM 681 C CA . GLN A 1 82 ? -5.689 -0.902 13.838 1.00 66.75 82 GLN A CA 1
ATOM 682 C C . GLN A 1 82 ? -5.132 -1.671 15.039 1.00 66.75 82 GLN A C 1
ATOM 684 O O . GLN A 1 82 ? -5.886 -1.947 15.970 1.00 66.75 82 GLN A O 1
ATOM 689 N N . ALA A 1 83 ? -3.820 -1.923 15.087 1.00 60.19 83 ALA A N 1
ATOM 690 C CA . ALA A 1 83 ? -3.177 -2.521 16.262 1.00 60.19 83 ALA A CA 1
ATOM 691 C C . ALA A 1 83 ? -3.334 -1.670 17.543 1.00 60.19 83 ALA A C 1
ATOM 693 O O . ALA A 1 83 ? -3.217 -2.187 18.653 1.00 60.19 83 ALA A O 1
ATOM 694 N N . THR A 1 84 ? -3.624 -0.373 17.396 1.00 57.72 84 THR A N 1
ATOM 695 C CA . THR A 1 84 ? -3.761 0.596 18.495 1.00 57.72 84 THR A CA 1
ATOM 696 C C . THR A 1 84 ? -5.216 0.996 18.757 1.00 57.72 84 THR A C 1
ATOM 698 O O . THR A 1 84 ? -5.482 1.698 19.735 1.00 57.72 84 THR A O 1
ATOM 701 N N . VAL A 1 85 ? -6.181 0.568 17.928 1.00 55.03 85 VAL A N 1
ATOM 702 C CA . VAL A 1 85 ? -7.602 0.867 18.162 1.00 55.03 85 VAL A CA 1
ATOM 703 C C . VAL A 1 85 ? -8.089 0.023 19.338 1.00 55.03 85 VAL A C 1
ATOM 705 O O . VAL A 1 85 ? -8.672 -1.050 19.190 1.00 55.03 85 VAL A O 1
ATOM 708 N N . VAL A 1 86 ? -7.870 0.554 20.540 1.00 58.81 86 VAL A N 1
ATOM 709 C CA . VAL A 1 86 ? -8.720 0.303 21.698 1.00 58.81 86 VAL A CA 1
ATOM 710 C C . VAL A 1 86 ? -10.123 0.646 21.225 1.00 58.81 86 VAL A C 1
ATOM 712 O O . VAL A 1 86 ? -10.446 1.823 21.067 1.00 58.81 86 VAL A O 1
ATOM 715 N N . GLN A 1 87 ? -10.927 -0.370 20.901 1.00 60.69 87 GLN A N 1
ATOM 716 C CA . GLN A 1 87 ? -12.336 -0.154 20.604 1.00 60.69 87 GLN A CA 1
ATOM 717 C C . GLN A 1 87 ? -12.899 0.676 21.762 1.00 60.69 87 GLN A C 1
ATOM 719 O O . GLN A 1 87 ? -12.832 0.210 22.906 1.00 60.69 87 GLN A O 1
ATOM 724 N N . PRO A 1 88 ? -13.387 1.910 21.523 1.00 63.41 88 PRO A N 1
ATOM 725 C CA . PRO A 1 88 ? -14.086 2.620 22.574 1.00 63.41 88 PRO A CA 1
ATOM 726 C C . PRO A 1 88 ? -15.226 1.697 23.012 1.00 63.41 88 PRO A C 1
ATOM 728 O O . PRO A 1 88 ? -15.897 1.130 22.141 1.00 63.41 88 PRO A O 1
ATOM 731 N N . PRO A 1 89 ? -15.406 1.462 24.324 1.00 68.06 89 PRO A N 1
ATOM 732 C CA . PRO A 1 89 ? -16.468 0.586 24.785 1.00 68.06 89 PRO A CA 1
ATOM 733 C C . PRO A 1 89 ? -17.766 1.080 24.155 1.00 68.06 89 PRO A C 1
ATOM 735 O O . PRO A 1 89 ? -18.060 2.276 24.217 1.00 68.06 89 PRO A O 1
ATOM 738 N N . LEU A 1 90 ? -18.492 0.176 23.489 1.00 68.19 90 LEU A N 1
ATOM 739 C CA . LEU A 1 90 ? -19.820 0.460 22.961 1.00 68.19 90 LEU A CA 1
ATOM 740 C C . LEU A 1 90 ? -20.647 1.009 24.123 1.00 68.19 90 LEU A C 1
ATOM 742 O O . LEU A 1 90 ? -21.033 0.264 25.021 1.00 68.19 90 LEU A O 1
ATOM 746 N N . LEU A 1 91 ? -20.843 2.327 24.144 1.00 70.50 91 LEU A N 1
ATOM 747 C CA . LEU A 1 91 ? -21.688 2.963 25.138 1.00 70.50 91 LEU A CA 1
ATOM 748 C C . LEU A 1 91 ? -23.097 2.438 24.888 1.00 70.50 91 LEU A C 1
ATOM 750 O O . LEU A 1 91 ? -23.664 2.649 23.815 1.00 70.50 91 LEU A O 1
ATOM 754 N N . GLU A 1 92 ? -23.629 1.705 25.860 1.00 78.69 92 GLU A N 1
ATOM 755 C CA . GLU A 1 92 ? -24.988 1.189 25.816 1.00 78.69 92 GLU A CA 1
ATOM 756 C C . GLU A 1 92 ? -25.946 2.384 25.733 1.00 78.69 92 GLU A C 1
ATOM 758 O O . GLU A 1 92 ? -26.080 3.168 26.676 1.00 78.69 92 GLU A O 1
ATOM 763 N N . ILE A 1 93 ? -26.549 2.579 24.558 1.00 74.50 93 ILE A N 1
ATOM 764 C CA . ILE A 1 93 ? -27.439 3.707 24.296 1.00 74.50 93 ILE A CA 1
ATOM 765 C C . ILE A 1 93 ? -28.721 3.454 25.084 1.00 74.50 93 ILE A C 1
ATOM 767 O O . ILE A 1 93 ? -29.559 2.647 24.686 1.00 74.50 93 ILE A O 1
ATOM 771 N N . GLN A 1 94 ? -28.872 4.137 26.214 1.00 78.19 94 GLN A N 1
ATOM 772 C CA . GLN A 1 94 ? -30.097 4.057 26.996 1.00 78.19 94 GLN A CA 1
ATOM 773 C C . GLN A 1 94 ? -31.193 4.876 26.296 1.00 78.19 94 GLN A C 1
ATOM 775 O O . GLN A 1 94 ? -30.961 6.045 25.961 1.00 78.19 94 GLN A O 1
ATOM 780 N N . PRO A 1 95 ? -32.384 4.303 26.051 1.00 77.50 95 PRO A N 1
ATOM 781 C CA . PRO A 1 95 ? -33.490 5.052 25.477 1.00 77.50 95 PRO A CA 1
ATOM 782 C C . PRO A 1 95 ? -33.856 6.224 26.393 1.00 77.50 95 PRO A C 1
ATOM 784 O O . PRO A 1 95 ? -33.905 6.094 27.618 1.00 77.50 95 PRO A O 1
ATOM 787 N N . ILE A 1 96 ? -34.126 7.388 25.796 1.00 75.00 96 ILE A N 1
ATOM 788 C CA . ILE A 1 96 ? -34.566 8.570 26.540 1.00 75.00 96 ILE A CA 1
ATOM 789 C C . ILE A 1 96 ? -35.924 8.251 27.172 1.00 75.00 96 ILE A C 1
ATOM 791 O O . ILE A 1 96 ? -36.951 8.235 26.500 1.00 75.00 96 ILE A O 1
ATOM 795 N N . SER A 1 97 ? -35.921 7.990 28.480 1.00 76.38 97 SER A N 1
ATOM 796 C CA . SER A 1 97 ? -37.124 7.618 29.232 1.00 76.38 97 SER A CA 1
ATOM 797 C C . SER A 1 97 ? -37.941 8.829 29.706 1.00 76.38 97 SER A C 1
ATOM 799 O O . SER A 1 97 ? -39.027 8.654 30.255 1.00 76.38 97 SER A O 1
ATOM 801 N N . ASN A 1 98 ? -37.429 10.055 29.533 1.00 73.94 98 ASN A N 1
ATOM 802 C CA . ASN A 1 98 ? -38.064 11.270 30.039 1.00 73.94 98 ASN A CA 1
ATOM 803 C C . ASN A 1 98 ? -38.911 11.974 28.954 1.00 73.94 98 ASN A C 1
ATOM 805 O O . ASN A 1 98 ? -38.342 12.522 28.005 1.00 73.94 98 ASN A O 1
ATOM 809 N N . PRO A 1 99 ? -40.248 12.042 29.106 1.00 68.56 99 PRO A N 1
ATOM 810 C CA . PRO A 1 99 ? -41.133 12.654 28.116 1.00 68.56 99 PRO A CA 1
ATOM 811 C C . PRO A 1 99 ? -40.979 14.179 27.998 1.00 68.56 99 PRO A C 1
ATOM 813 O O . PRO A 1 99 ? -41.370 14.743 26.979 1.00 68.56 99 PRO A O 1
ATOM 816 N N . THR A 1 100 ? -40.399 14.880 28.983 1.00 66.81 100 THR A N 1
ATOM 817 C CA . THR A 1 100 ? -40.220 16.342 28.888 1.00 66.81 100 THR A CA 1
ATOM 818 C C . THR A 1 100 ? -39.100 16.752 27.935 1.00 66.81 100 THR A C 1
ATOM 820 O O . THR A 1 100 ? -39.169 17.843 27.377 1.00 66.81 100 THR A O 1
ATOM 823 N N . ILE A 1 101 ? -38.123 15.874 27.678 1.00 67.00 101 ILE A N 1
ATOM 824 C CA . ILE A 1 101 ? -37.054 16.098 26.685 1.00 67.00 101 ILE A CA 1
ATOM 825 C C . ILE A 1 101 ? -37.627 16.082 25.258 1.00 67.00 101 ILE A C 1
ATOM 827 O O . ILE A 1 101 ? -37.133 16.780 24.377 1.00 67.00 101 ILE A O 1
ATOM 831 N N . VAL A 1 102 ? -38.707 15.325 25.040 1.00 63.84 102 VAL A N 1
ATOM 832 C CA . VAL A 1 102 ? -39.386 15.204 23.740 1.00 63.84 102 VAL A CA 1
ATOM 833 C C . VAL A 1 102 ? -40.255 16.431 23.430 1.00 63.84 102 VAL A C 1
ATOM 835 O O . VAL A 1 102 ? -40.551 16.700 22.267 1.00 63.84 102 VAL A O 1
ATOM 838 N N . ASN A 1 103 ? -40.610 17.234 24.440 1.00 69.38 103 ASN A N 1
ATOM 839 C CA . ASN A 1 103 ? -41.361 18.480 24.268 1.00 69.38 103 ASN A CA 1
ATOM 840 C C . ASN A 1 103 ? -40.454 19.620 23.773 1.00 69.38 103 ASN A C 1
ATOM 842 O O . ASN A 1 103 ? -40.279 20.649 24.431 1.00 69.38 103 ASN A O 1
ATOM 846 N N . LEU A 1 104 ? -39.873 19.440 22.586 1.00 70.12 10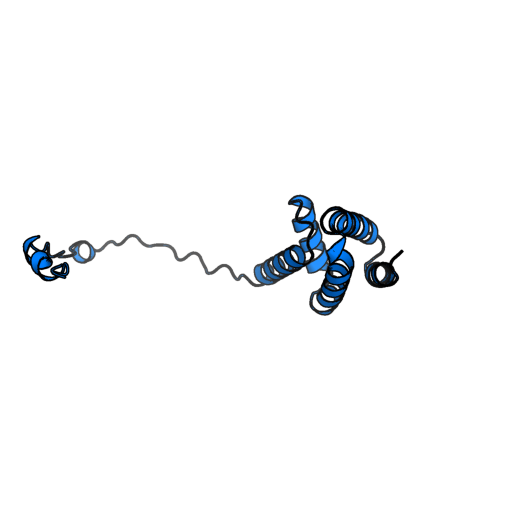4 LEU A N 1
ATOM 847 C CA . LEU A 1 104 ? -39.143 20.487 21.890 1.00 70.12 104 LEU A CA 1
ATOM 848 C C . LEU A 1 104 ? -40.159 21.514 21.366 1.00 70.12 104 LEU A C 1
ATOM 850 O O . LEU A 1 104 ? -40.877 21.265 20.398 1.00 70.12 104 LEU A O 1
ATOM 854 N N . ASN A 1 105 ? -40.239 22.681 22.005 1.00 71.94 105 ASN A N 1
ATOM 855 C CA . ASN A 1 105 ? -41.064 23.784 21.512 1.00 71.94 105 ASN A CA 1
ATOM 856 C C . ASN A 1 105 ? -40.405 24.407 20.273 1.00 71.94 105 ASN A C 1
ATOM 858 O O . ASN A 1 105 ? -39.677 25.396 20.358 1.00 71.94 105 ASN A O 1
ATOM 862 N N . THR A 1 106 ? -40.650 23.823 19.100 1.00 77.25 106 THR A N 1
ATOM 863 C CA . THR A 1 106 ? -40.240 24.426 17.831 1.00 77.25 106 THR A CA 1
ATOM 864 C C . THR A 1 106 ? -41.139 25.616 17.530 1.00 77.25 106 THR A C 1
ATOM 866 O O . THR A 1 106 ? -42.349 25.462 17.353 1.00 77.25 106 THR A O 1
ATOM 869 N N . GLN A 1 107 ? -40.561 26.807 17.425 1.00 78.94 107 GLN A N 1
ATOM 870 C CA . GLN A 1 107 ? -41.297 27.966 16.939 1.00 78.94 107 GLN A CA 1
ATOM 871 C C . GLN A 1 107 ? -41.370 27.906 15.412 1.00 78.94 107 GLN A C 1
ATOM 873 O O . GLN A 1 107 ? -40.359 28.052 14.726 1.00 78.94 107 GLN A O 1
ATOM 878 N N . LYS A 1 108 ? -42.571 27.698 14.865 1.00 79.88 108 LYS A N 1
ATOM 879 C CA . LYS A 1 108 ? -42.816 27.884 13.430 1.00 79.88 108 LYS 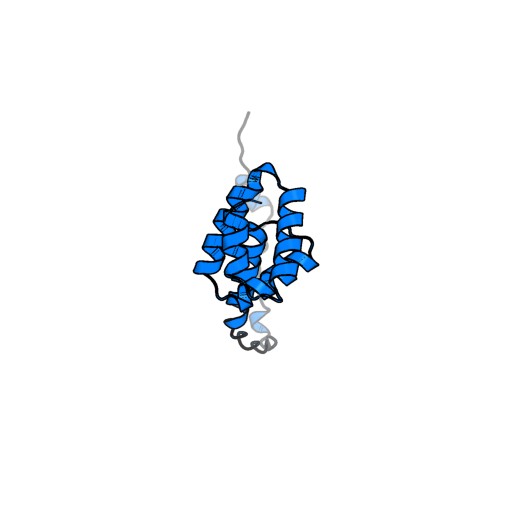A CA 1
ATOM 880 C C . LYS A 1 108 ? -42.911 29.384 13.153 1.00 79.88 108 LYS A C 1
ATOM 882 O O . LYS A 1 108 ? -43.858 30.028 13.599 1.00 79.88 108 LYS A O 1
ATOM 887 N N . ARG A 1 109 ? -41.926 29.936 12.446 1.00 82.25 109 ARG A N 1
ATOM 888 C CA . ARG A 1 109 ? -41.961 31.330 11.978 1.00 82.25 109 ARG A CA 1
ATOM 889 C C . ARG A 1 109 ? -42.877 31.470 10.770 1.00 82.25 109 ARG A C 1
ATOM 891 O O . ARG A 1 109 ? -43.074 30.507 10.023 1.00 82.25 109 ARG A O 1
ATOM 898 N N . LYS A 1 110 ? -43.464 32.654 10.594 1.00 81.88 110 LYS A N 1
ATOM 899 C CA . LYS A 1 110 ? -44.300 32.925 9.421 1.00 81.88 110 LYS A CA 1
ATOM 900 C C . LYS A 1 110 ? -43.387 33.118 8.217 1.00 81.88 110 LYS A C 1
ATOM 902 O O . LYS A 1 110 ? -42.302 33.674 8.336 1.00 81.88 110 LYS A O 1
ATOM 907 N N . LEU A 1 111 ? -43.838 32.682 7.042 1.00 78.31 111 LEU A N 1
ATOM 908 C CA . LEU A 1 111 ? -43.046 32.790 5.812 1.00 78.31 111 LEU A CA 1
ATOM 909 C C . LEU A 1 111 ? -42.681 34.254 5.483 1.00 78.31 111 LEU A C 1
ATOM 911 O O . LEU A 1 111 ? -41.605 34.516 4.957 1.00 78.31 111 LEU A O 1
ATOM 915 N N . SER A 1 112 ? -43.539 35.203 5.876 1.00 77.88 112 SER A N 1
ATOM 916 C CA . SER A 1 112 ? -43.314 36.653 5.780 1.00 77.88 112 SER A CA 1
ATOM 917 C C . SER A 1 112 ? -42.042 37.133 6.480 1.00 77.88 112 SER A C 1
ATOM 919 O O . SER A 1 112 ? -41.449 38.115 6.047 1.00 77.88 112 SER A O 1
ATOM 921 N N . ASP A 1 113 ? -41.593 36.440 7.531 1.00 77.25 113 ASP A N 1
ATOM 922 C CA . ASP A 1 113 ? -40.414 36.835 8.314 1.00 77.25 113 ASP A CA 1
ATOM 923 C C . ASP A 1 113 ? -39.115 36.724 7.490 1.00 77.25 113 ASP A C 1
ATOM 925 O O . ASP A 1 113 ? -38.089 37.291 7.860 1.00 77.25 113 ASP A O 1
ATOM 929 N N . TYR A 1 114 ? -39.162 36.021 6.353 1.00 75.12 114 TYR A N 1
ATOM 930 C CA . TYR A 1 114 ? -38.050 35.853 5.416 1.00 75.12 114 TYR A CA 1
ATOM 931 C C . TYR A 1 114 ? -38.144 36.759 4.183 1.00 75.12 114 TYR A C 1
ATOM 933 O O . TYR A 1 114 ? -37.199 36.806 3.399 1.00 75.12 114 TYR A O 1
ATOM 941 N N . GLN A 1 115 ? -39.240 37.508 4.013 1.00 74.88 115 GLN A N 1
ATOM 942 C CA . GLN A 1 115 ? -39.472 38.338 2.826 1.00 74.88 115 GLN A CA 1
ATOM 943 C C . GLN A 1 115 ? -38.425 39.449 2.664 1.00 74.88 115 GLN A C 1
ATOM 945 O O . GLN A 1 115 ? -38.096 39.814 1.545 1.00 74.88 115 GLN A O 1
ATOM 950 N N . TYR A 1 116 ? -37.874 39.950 3.772 1.00 69.25 116 TYR A N 1
ATOM 951 C CA . TYR A 1 116 ? -36.852 41.004 3.773 1.00 69.25 116 TYR A CA 1
ATOM 952 C C . TYR A 1 116 ? -35.411 40.467 3.839 1.00 69.25 116 TYR A C 1
ATOM 954 O O . TYR A 1 116 ? -34.458 41.240 3.823 1.00 69.25 116 TYR A O 1
ATOM 962 N N . LEU A 1 117 ? -35.239 39.145 3.966 1.00 70.25 117 LEU A N 1
ATOM 963 C CA . LEU A 1 117 ? -33.931 38.491 4.100 1.00 70.25 117 LEU A CA 1
ATOM 964 C C . LEU A 1 117 ? -33.415 37.918 2.766 1.00 70.25 117 LEU A C 1
ATOM 966 O O . LEU A 1 117 ? -32.252 37.528 2.687 1.00 70.25 117 LEU A O 1
ATOM 970 N N . GLY A 1 118 ? -34.259 37.867 1.727 1.00 63.44 118 GLY A N 1
ATOM 971 C CA . GLY A 1 118 ? -33.869 37.552 0.351 1.00 63.44 118 GLY A CA 1
ATOM 972 C C . GLY A 1 118 ? -33.576 38.839 -0.416 1.00 63.44 118 GLY A C 1
ATOM 973 O O . GLY A 1 118 ? -34.470 39.659 -0.581 1.00 63.44 118 GLY A O 1
ATOM 974 N N . GLY A 1 119 ? -32.317 39.024 -0.818 1.00 59.19 119 GLY A N 1
ATOM 975 C CA . GLY A 1 119 ? -31.764 40.285 -1.311 1.00 59.19 119 GLY A CA 1
ATOM 976 C C . GLY A 1 119 ? -32.527 40.913 -2.474 1.00 59.19 119 GLY A C 1
ATOM 977 O O . GLY A 1 119 ? -32.642 40.331 -3.549 1.00 59.19 119 GLY A O 1
ATOM 978 N N . ASP A 1 120 ? -32.962 42.146 -2.249 1.00 55.16 120 ASP A N 1
ATOM 979 C CA . ASP A 1 120 ? -33.362 43.084 -3.286 1.00 55.16 120 ASP A CA 1
ATOM 980 C C . ASP A 1 120 ? -32.091 43.753 -3.836 1.00 55.16 120 ASP A C 1
ATOM 982 O O . ASP A 1 120 ? -31.654 44.807 -3.372 1.00 55.16 120 ASP A O 1
ATOM 986 N N . THR A 1 121 ? -31.412 43.084 -4.768 1.00 55.41 121 THR A N 1
ATOM 987 C CA . THR A 1 121 ? -30.500 43.770 -5.691 1.00 55.41 121 THR A CA 1
ATOM 988 C C . THR A 1 121 ? -31.298 44.081 -6.944 1.00 55.41 121 THR A C 1
ATOM 990 O O . THR A 1 121 ? -31.390 43.251 -7.846 1.00 55.41 121 THR A O 1
ATOM 993 N N . HIS A 1 122 ? -31.915 45.261 -6.941 1.00 53.09 122 HIS A N 1
ATOM 994 C CA . HIS A 1 122 ? -32.456 45.906 -8.128 1.00 53.09 122 HIS A CA 1
ATOM 995 C C . HIS A 1 122 ? -31.382 45.972 -9.231 1.00 53.09 122 HIS A C 1
ATOM 997 O O . HIS A 1 122 ? -30.265 46.429 -8.980 1.00 53.09 122 HIS A O 1
ATOM 1003 N N . GLU A 1 123 ? -31.750 45.475 -10.414 1.00 43.34 123 GLU A N 1
ATOM 1004 C CA . GLU A 1 123 ? -31.070 45.658 -11.707 1.00 43.34 123 GLU A CA 1
ATOM 1005 C C . GLU A 1 123 ? -31.081 47.129 -12.154 1.00 43.34 123 GLU A C 1
ATOM 1007 O O . GLU A 1 123 ? -32.100 47.818 -11.895 1.00 43.34 123 GLU A O 1
#

Radius of gyration: 27.6 Å; chains: 1; bounding box: 65×62×46 Å

Organism: NCBI:txid1076179

Secondary structure (DSSP, 8-state):
--HHHHHHHHTS-TTTHHHHHHHHHHHHHH-GGGHHHHHHHHHHHHHHS-HHHHHHHHHHHHHTT---HHHHHHHHHHHHHHTT--PPP---------HHHH--------GGGGTTTS-----